Protein AF-A0A1G2TMQ6-F1 (afdb_monomer_lite)

Foldseek 3Di:
DADDLVNLLVLLLQLCPQPPLHDPVCSVVVSVVSVVDDSVVSLVVLVVSLVSLVVCLVVDPDPVSNVSSVVSSVVSVCVCVVNVD

Organism: NCBI:txid1802751

pLDDT: mean 83.03, std 7.46, range [50.47, 90.0]

Secondary structure (DSSP, 8-state):
-PPPHHHHHHHHHHHHTSTTTS-HHHHHHHHHHHHHS-HHHHHHHHHHHHHHHHHHHHH---HHHHHHHHHHHHHHHHHHHHHT-

Structure (mmCIF, N/CA/C/O backbone):
data_AF-A0A1G2TMQ6-F1
#
_entry.id   AF-A0A1G2TMQ6-F1
#
loop_
_atom_site.group_PDB
_atom_site.id
_atom_site.type_symbol
_atom_site.label_atom_id
_atom_site.label_alt_id
_atom_site.label_comp_id
_atom_site.label_asym_id
_atom_site.label_entity_id
_atom_site.label_seq_id
_atom_site.pdbx_PDB_ins_code
_atom_site.Cartn_x
_atom_site.Cartn_y
_atom_site.Cartn_z
_atom_site.occupancy
_atom_site.B_iso_or_equiv
_atom_site.auth_seq_id
_atom_site.auth_comp_id
_atom_site.auth_asym_id
_atom_site.auth_atom_id
_atom_site.pdbx_PDB_model_num
ATOM 1 N N . MET A 1 1 ? -12.769 -8.060 15.270 1.00 50.47 1 MET A N 1
ATOM 2 C CA . MET A 1 1 ? -11.386 -7.533 15.374 1.00 50.47 1 MET A CA 1
ATOM 3 C C . MET A 1 1 ? -11.297 -6.296 14.497 1.00 50.47 1 MET A C 1
ATOM 5 O O . MET A 1 1 ? -11.651 -6.411 13.334 1.00 50.47 1 MET A O 1
ATOM 9 N N . GLN A 1 2 ? -10.883 -5.142 15.027 1.00 59.06 2 GLN A N 1
ATOM 10 C CA . GLN A 1 2 ? -10.604 -3.945 14.218 1.00 59.06 2 GLN A CA 1
ATOM 11 C C . GLN A 1 2 ? -9.207 -4.047 13.589 1.00 59.06 2 GLN A C 1
ATOM 13 O O . GLN A 1 2 ? -8.312 -4.666 14.169 1.00 59.06 2 GLN A O 1
ATOM 18 N N . ALA A 1 3 ? -9.031 -3.486 12.393 1.00 72.44 3 ALA A N 1
ATOM 19 C CA . ALA A 1 3 ? -7.724 -3.367 11.756 1.00 72.44 3 ALA A CA 1
ATOM 20 C C . ALA A 1 3 ? -6.897 -2.340 12.527 1.00 72.44 3 ALA A C 1
ATOM 22 O O . ALA A 1 3 ? -7.361 -1.225 12.752 1.00 72.44 3 ALA A O 1
ATOM 23 N N . THR A 1 4 ? -5.676 -2.692 12.926 1.00 83.12 4 THR A N 1
ATOM 24 C CA . THR A 1 4 ? -4.790 -1.722 13.575 1.00 83.12 4 THR A CA 1
ATOM 25 C C . THR A 1 4 ? -3.970 -0.968 12.534 1.00 83.12 4 THR A C 1
ATOM 27 O O . THR A 1 4 ? -3.606 -1.506 11.483 1.00 83.12 4 THR A O 1
ATOM 30 N N . LYS A 1 5 ? -3.638 0.289 12.848 1.00 86.44 5 LYS A N 1
ATOM 31 C CA . LYS A 1 5 ? -2.726 1.120 12.051 1.00 86.44 5 LYS A CA 1
ATOM 32 C C . LYS A 1 5 ? -1.414 0.397 11.756 1.00 86.44 5 LYS A C 1
ATOM 34 O O . LYS A 1 5 ? -0.978 0.387 10.613 1.00 86.44 5 LYS A O 1
ATOM 39 N N . GLU A 1 6 ? -0.836 -0.264 12.752 1.00 87.06 6 GLU A N 1
ATOM 40 C CA . GLU A 1 6 ? 0.402 -1.033 12.592 1.00 87.06 6 GLU A CA 1
ATOM 41 C C . GLU A 1 6 ? 0.259 -2.191 11.597 1.00 87.06 6 GLU A C 1
ATOM 43 O O . GLU A 1 6 ? 1.154 -2.409 10.784 1.00 87.06 6 GLU A O 1
ATOM 48 N N . GLN A 1 7 ? -0.879 -2.899 11.588 1.00 87.44 7 GLN A N 1
ATOM 49 C CA . GLN A 1 7 ? -1.115 -3.976 10.620 1.00 87.44 7 GLN A CA 1
ATOM 50 C C . GLN A 1 7 ? -1.209 -3.466 9.180 1.00 87.44 7 GLN A C 1
ATOM 52 O O . GLN A 1 7 ? -0.717 -4.125 8.260 1.00 87.44 7 GLN A O 1
ATOM 57 N N . LEU A 1 8 ? -1.838 -2.308 8.974 1.00 88.00 8 LEU A N 1
ATOM 58 C CA . LEU A 1 8 ? -1.914 -1.678 7.659 1.00 88.00 8 LEU A CA 1
ATOM 59 C C . LEU A 1 8 ? -0.547 -1.133 7.228 1.00 88.00 8 LEU A C 1
ATOM 61 O O . LEU A 1 8 ? -0.115 -1.359 6.099 1.00 88.00 8 LEU A O 1
ATOM 65 N N . LEU A 1 9 ? 0.165 -0.483 8.147 1.00 89.12 9 LEU A N 1
ATOM 66 C CA . LEU A 1 9 ? 1.481 0.093 7.900 1.00 89.12 9 LEU A CA 1
ATOM 67 C C . LEU A 1 9 ? 2.525 -0.983 7.580 1.00 89.12 9 LEU A C 1
ATOM 69 O O . LEU A 1 9 ? 3.291 -0.823 6.633 1.00 89.12 9 LEU A O 1
ATOM 73 N N . GLY A 1 10 ? 2.495 -2.119 8.282 1.00 89.69 10 GLY A N 1
ATOM 74 C CA . GLY A 1 10 ? 3.334 -3.278 7.973 1.00 89.69 10 GLY A CA 1
ATOM 75 C C . GLY A 1 10 ? 3.074 -3.841 6.571 1.00 89.69 10 GLY A C 1
ATOM 76 O O . GLY A 1 10 ? 4.017 -4.163 5.849 1.00 89.69 10 GLY A O 1
ATOM 77 N N . ARG A 1 11 ? 1.808 -3.890 6.129 1.00 87.62 11 ARG A N 1
ATOM 78 C CA . ARG A 1 11 ? 1.471 -4.298 4.753 1.00 87.62 11 ARG A CA 1
ATOM 79 C C . ARG A 1 11 ? 1.955 -3.295 3.709 1.00 87.62 11 ARG A C 1
ATOM 81 O O . ARG A 1 11 ? 2.514 -3.708 2.697 1.00 87.62 11 ARG A O 1
ATOM 88 N N . ILE A 1 12 ? 1.755 -1.999 3.950 1.00 89.00 12 ILE A N 1
ATOM 89 C CA . ILE A 1 12 ? 2.247 -0.926 3.074 1.00 89.00 12 ILE A CA 1
ATOM 90 C C . ILE A 1 12 ? 3.770 -0.995 2.960 1.00 89.00 12 ILE A C 1
ATOM 92 O O . ILE A 1 12 ? 4.301 -0.887 1.859 1.00 89.00 12 ILE A O 1
ATOM 96 N N . LYS A 1 13 ? 4.467 -1.231 4.075 1.00 89.25 13 LYS A N 1
ATOM 97 C CA . LYS A 1 13 ? 5.919 -1.384 4.102 1.00 89.25 13 LYS A CA 1
ATOM 98 C C . LYS A 1 13 ? 6.382 -2.542 3.222 1.00 89.25 13 LYS A C 1
ATOM 100 O O . LYS A 1 13 ? 7.122 -2.288 2.278 1.00 89.25 13 LYS A O 1
ATOM 105 N N . ASN A 1 14 ? 5.856 -3.750 3.442 1.00 88.00 14 ASN A N 1
ATOM 106 C CA . ASN A 1 14 ? 6.173 -4.912 2.601 1.00 88.00 14 ASN A CA 1
ATOM 107 C C . ASN A 1 14 ? 5.928 -4.628 1.114 1.00 88.00 14 ASN A C 1
ATOM 109 O O . ASN A 1 14 ? 6.709 -5.026 0.260 1.00 88.00 14 ASN A O 1
ATOM 113 N N . PHE A 1 15 ? 4.853 -3.906 0.798 1.00 87.12 15 PHE A N 1
ATOM 114 C CA . PHE A 1 15 ? 4.508 -3.559 -0.573 1.00 87.12 15 PHE A CA 1
ATOM 115 C C . PHE A 1 15 ? 5.486 -2.550 -1.199 1.00 87.12 15 PHE A C 1
ATOM 117 O O . PHE A 1 15 ? 5.856 -2.689 -2.360 1.00 87.12 15 PHE A O 1
ATOM 124 N N . LEU A 1 16 ? 5.919 -1.535 -0.445 1.00 86.94 16 LEU A N 1
ATOM 125 C CA . LEU A 1 16 ? 6.924 -0.559 -0.884 1.00 86.94 16 LEU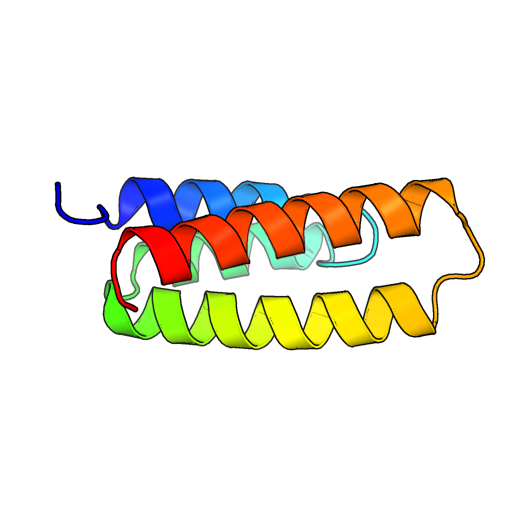 A CA 1
ATOM 126 C C . LEU A 1 16 ? 8.320 -1.176 -1.025 1.00 86.94 16 LEU A C 1
ATOM 128 O O . LEU A 1 16 ? 9.136 -0.648 -1.773 1.00 86.94 16 LEU A O 1
ATOM 132 N N . GLU A 1 17 ? 8.601 -2.263 -0.309 1.00 86.81 17 GLU A N 1
ATOM 133 C CA . GLU A 1 17 ? 9.850 -3.019 -0.431 1.00 86.81 17 GLU A CA 1
ATOM 134 C C . GLU A 1 17 ? 9.910 -3.874 -1.704 1.00 86.81 17 GLU A C 1
ATOM 136 O O . GLU A 1 17 ? 10.994 -4.315 -2.081 1.00 86.81 17 GLU A O 1
ATOM 141 N N . LEU A 1 18 ? 8.786 -4.058 -2.409 1.00 84.38 18 LEU A N 1
ATOM 142 C CA . LEU A 1 18 ? 8.769 -4.830 -3.645 1.00 84.38 18 LEU A CA 1
ATOM 143 C C . LEU A 1 18 ? 9.508 -4.122 -4.792 1.00 84.38 18 LEU A C 1
ATOM 145 O O . LEU A 1 18 ? 9.306 -2.922 -5.040 1.00 84.38 18 LEU A O 1
ATOM 149 N N . PRO A 1 19 ? 10.305 -4.875 -5.572 1.00 76.19 19 PRO A N 1
ATOM 150 C CA . PRO A 1 19 ? 11.082 -4.322 -6.669 1.00 76.19 19 PRO A CA 1
ATOM 151 C C . PRO A 1 19 ? 10.173 -3.713 -7.745 1.00 76.19 19 PRO A C 1
ATOM 153 O O . PRO A 1 19 ? 9.307 -4.376 -8.312 1.00 76.19 19 PRO A O 1
ATOM 156 N N . GLY A 1 20 ? 10.401 -2.435 -8.060 1.00 75.50 20 GLY A N 1
ATOM 157 C CA . GLY A 1 20 ? 9.641 -1.695 -9.075 1.00 75.50 20 GLY A CA 1
ATOM 158 C C . GLY A 1 20 ? 8.385 -0.986 -8.556 1.00 75.50 20 GLY A C 1
ATOM 159 O O . GLY A 1 20 ? 7.745 -0.267 -9.322 1.00 75.50 20 GLY A O 1
ATOM 160 N N . VAL A 1 21 ? 8.045 -1.132 -7.270 1.00 79.69 21 VAL A N 1
ATOM 161 C CA . VAL A 1 21 ? 6.929 -0.404 -6.645 1.00 79.69 21 VAL A CA 1
ATOM 162 C C . VAL A 1 21 ? 7.367 0.953 -6.109 1.00 79.69 21 VAL A C 1
ATOM 164 O O . VAL A 1 21 ? 6.731 1.973 -6.399 1.00 79.69 21 VAL A O 1
ATOM 167 N N . CYS A 1 22 ? 8.444 0.971 -5.327 1.00 83.12 22 CYS A N 1
ATOM 168 C CA . CYS A 1 22 ? 9.015 2.184 -4.773 1.00 83.12 22 CYS A CA 1
ATOM 169 C C . CYS A 1 22 ? 10.530 2.177 -4.929 1.00 83.12 22 CYS A C 1
ATOM 171 O O . CYS A 1 22 ? 11.186 1.152 -4.781 1.00 83.12 22 CYS A O 1
ATOM 173 N N . ASP A 1 23 ? 11.071 3.354 -5.216 1.00 83.81 23 ASP A N 1
ATOM 174 C CA . ASP A 1 23 ? 12.507 3.572 -5.242 1.00 83.81 23 ASP A CA 1
ATOM 175 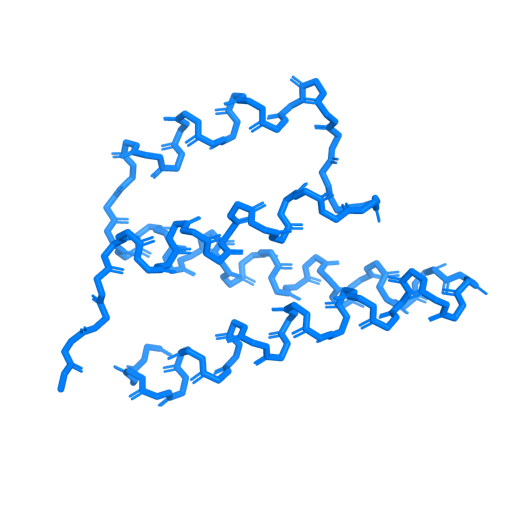C C . ASP A 1 23 ? 13.059 3.544 -3.811 1.00 83.81 23 ASP A C 1
ATOM 177 O O . ASP A 1 23 ? 12.458 4.140 -2.908 1.00 83.81 23 ASP A O 1
ATOM 181 N N . GLU A 1 24 ? 14.186 2.871 -3.592 1.00 82.06 24 GLU A N 1
ATOM 182 C CA . GLU A 1 24 ? 14.764 2.684 -2.258 1.00 82.06 24 GLU A CA 1
ATOM 183 C C . GLU A 1 24 ? 15.103 4.025 -1.589 1.00 82.06 24 GLU A C 1
ATOM 185 O O . GLU A 1 24 ? 14.817 4.218 -0.404 1.00 82.06 24 GLU A O 1
ATOM 190 N N . ALA A 1 25 ? 15.580 4.999 -2.372 1.00 82.75 25 ALA A N 1
ATOM 191 C CA . ALA A 1 25 ? 15.887 6.345 -1.890 1.00 82.75 25 ALA A CA 1
ATOM 192 C C . ALA A 1 25 ? 14.641 7.095 -1.380 1.00 82.75 25 ALA A C 1
ATOM 194 O O . ALA A 1 25 ? 14.731 7.942 -0.492 1.00 82.75 25 ALA A O 1
ATOM 195 N N . LYS A 1 26 ? 13.458 6.780 -1.923 1.00 84.19 26 LYS A N 1
ATOM 196 C CA . LYS A 1 26 ? 12.178 7.397 -1.531 1.00 84.19 26 LYS A CA 1
ATOM 197 C C . LYS A 1 26 ? 11.424 6.573 -0.491 1.00 84.19 26 LYS A C 1
ATOM 199 O O . LYS A 1 26 ? 10.587 7.128 0.219 1.00 84.19 26 LYS A O 1
ATOM 204 N N . ARG A 1 27 ? 11.737 5.278 -0.365 1.00 86.25 27 ARG A N 1
ATOM 205 C CA . ARG A 1 27 ? 11.090 4.344 0.566 1.00 86.25 27 ARG A CA 1
ATOM 206 C C . ARG A 1 27 ? 11.149 4.855 1.999 1.00 86.25 27 ARG A C 1
ATOM 208 O O . ARG A 1 27 ? 10.116 4.901 2.658 1.00 86.25 27 ARG A O 1
ATOM 215 N N . SER A 1 28 ? 12.324 5.290 2.459 1.00 85.88 28 SER A N 1
ATOM 216 C CA . SER A 1 28 ? 12.488 5.765 3.839 1.00 85.88 28 SER A CA 1
ATOM 217 C C . SER A 1 28 ? 11.618 6.994 4.122 1.00 85.88 28 SER A C 1
ATOM 219 O O . SER A 1 28 ? 10.897 7.020 5.113 1.00 85.88 28 SER A O 1
ATOM 221 N N . ALA A 1 29 ? 11.604 7.973 3.211 1.00 88.19 29 ALA A N 1
ATOM 222 C CA . ALA A 1 29 ? 10.786 9.176 3.360 1.00 88.19 29 ALA A CA 1
ATOM 223 C C . ALA A 1 29 ? 9.279 8.868 3.339 1.00 88.19 29 ALA A C 1
ATOM 225 O O . ALA A 1 29 ? 8.520 9.418 4.136 1.00 88.19 29 ALA A O 1
ATOM 226 N N . ILE A 1 30 ? 8.840 7.966 2.453 1.00 87.38 30 ILE A N 1
ATOM 227 C CA . ILE A 1 30 ? 7.435 7.550 2.359 1.00 87.38 30 ILE A CA 1
ATOM 228 C C . ILE A 1 30 ? 7.006 6.805 3.623 1.00 87.38 30 ILE A C 1
ATOM 230 O O . ILE A 1 30 ? 5.927 7.089 4.137 1.00 87.38 30 ILE A O 1
ATOM 234 N N . LEU A 1 31 ? 7.838 5.900 4.146 1.00 87.25 31 LEU A N 1
ATOM 235 C CA . LEU A 1 31 ? 7.549 5.167 5.380 1.00 87.25 31 LEU A CA 1
ATOM 236 C C . LEU A 1 31 ? 7.423 6.107 6.576 1.00 87.25 31 LEU A C 1
ATOM 238 O O . LEU A 1 31 ? 6.401 6.078 7.255 1.00 87.25 31 LEU A O 1
ATOM 242 N N . THR A 1 32 ? 8.386 7.011 6.759 1.00 89.25 32 THR A N 1
ATOM 243 C CA . THR A 1 32 ? 8.332 8.016 7.828 1.00 89.25 32 THR A CA 1
ATOM 244 C C . THR A 1 32 ? 7.097 8.910 7.714 1.00 89.25 32 THR A C 1
ATOM 246 O O . THR A 1 32 ? 6.542 9.331 8.728 1.00 89.25 32 THR A O 1
ATOM 249 N N . ASN A 1 33 ? 6.636 9.208 6.493 1.00 89.94 33 ASN A N 1
ATOM 250 C CA . ASN A 1 33 ? 5.387 9.939 6.307 1.00 89.94 33 ASN A CA 1
ATOM 251 C C . ASN A 1 33 ? 4.175 9.068 6.676 1.00 89.94 33 ASN A C 1
ATOM 253 O O . ASN A 1 33 ? 3.327 9.513 7.440 1.00 89.94 33 ASN A O 1
ATOM 257 N N . CYS A 1 34 ? 4.129 7.808 6.225 1.00 88.75 34 CYS A N 1
ATOM 258 C CA . CYS A 1 34 ? 3.071 6.846 6.559 1.00 88.75 34 CYS A CA 1
ATOM 259 C C . CYS A 1 34 ? 2.911 6.652 8.074 1.00 88.75 34 CYS A C 1
ATOM 261 O O . CYS A 1 34 ? 1.791 6.570 8.572 1.00 88.75 34 CYS A O 1
ATOM 263 N N . GLU A 1 35 ? 4.007 6.638 8.833 1.00 88.81 35 GLU A N 1
ATOM 264 C CA . GLU A 1 35 ? 3.965 6.523 10.297 1.00 88.81 35 GLU A CA 1
ATOM 265 C C . GLU A 1 35 ? 3.258 7.706 10.965 1.00 88.81 35 GLU A C 1
ATOM 267 O O . GLU A 1 35 ? 2.607 7.536 11.999 1.00 88.81 35 GLU A O 1
ATOM 272 N N . LYS A 1 36 ? 3.306 8.889 10.348 1.00 90.00 36 LYS A N 1
ATOM 273 C CA . LYS A 1 36 ? 2.628 10.101 10.827 1.00 90.00 36 LYS A CA 1
ATOM 27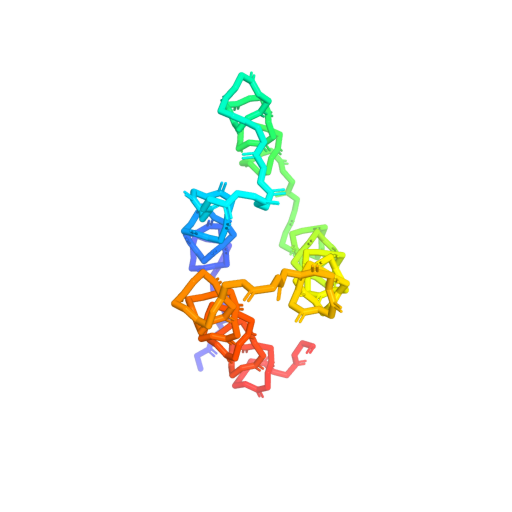4 C C . LYS A 1 36 ? 1.160 10.182 10.400 1.00 90.00 36 LYS A C 1
ATOM 276 O O . LYS A 1 36 ? 0.411 10.941 11.004 1.00 90.00 36 LYS A O 1
ATOM 281 N N . LEU A 1 37 ? 0.742 9.404 9.400 1.00 89.56 37 LEU A N 1
ATOM 282 C CA . LEU A 1 37 ? -0.623 9.427 8.869 1.00 89.56 37 LEU A CA 1
ATOM 283 C C . LEU A 1 37 ? -1.635 8.750 9.803 1.00 89.56 37 LEU A C 1
ATOM 285 O O . LEU A 1 37 ? -1.313 7.818 10.547 1.00 89.56 37 LEU A O 1
ATOM 289 N N . SER A 1 38 ? -2.887 9.194 9.735 1.00 89.81 38 SER A N 1
ATOM 290 C CA . SER A 1 38 ? -4.024 8.534 10.387 1.00 89.81 38 SER A CA 1
ATOM 291 C C . SER A 1 38 ? -4.373 7.207 9.703 1.00 89.81 38 SER A C 1
ATOM 293 O O . SER A 1 38 ? -3.952 6.944 8.577 1.00 89.81 38 SER A O 1
ATOM 295 N N . PHE A 1 39 ? -5.171 6.360 10.360 1.00 86.88 39 PHE A N 1
ATOM 296 C CA . PHE A 1 39 ? -5.608 5.083 9.780 1.00 86.88 39 PHE A CA 1
ATOM 297 C C . PHE A 1 39 ? -6.343 5.268 8.442 1.00 86.88 39 PHE A C 1
ATOM 299 O O . PHE A 1 39 ? -6.024 4.584 7.474 1.00 86.88 39 PHE A O 1
ATOM 306 N N . GLU A 1 40 ? -7.261 6.233 8.364 1.00 87.38 40 GLU A N 1
ATOM 307 C CA . GLU A 1 40 ? -7.995 6.571 7.134 1.00 87.38 40 GLU A CA 1
ATOM 308 C C . GLU A 1 40 ? -7.051 7.001 6.004 1.00 87.38 40 GLU A C 1
ATOM 310 O O . GLU A 1 40 ? -7.113 6.468 4.900 1.00 87.38 40 GLU A O 1
ATOM 315 N N . GLN A 1 41 ? -6.089 7.873 6.304 1.00 89.88 41 GLN A N 1
ATOM 316 C CA . GLN A 1 41 ? -5.087 8.309 5.330 1.00 89.88 41 GLN A CA 1
ATOM 317 C C . GLN A 1 41 ? -4.203 7.147 4.855 1.00 89.88 41 GLN A C 1
ATOM 319 O O . GLN A 1 41 ? -3.852 7.059 3.680 1.00 89.88 41 GLN A O 1
ATOM 324 N N . LEU A 1 42 ? -3.853 6.214 5.746 1.00 89.19 42 LEU A N 1
ATOM 325 C CA . LEU A 1 42 ? -3.144 4.994 5.358 1.00 89.19 42 LEU A CA 1
ATOM 326 C C . LEU A 1 42 ? -3.995 4.098 4.458 1.00 89.19 42 LEU A C 1
ATOM 328 O O . LEU A 1 42 ? -3.446 3.458 3.560 1.00 89.19 42 LEU A O 1
ATOM 332 N N . CYS A 1 43 ? -5.314 4.068 4.653 1.00 87.56 43 CYS A N 1
ATOM 333 C CA . CYS A 1 43 ? -6.226 3.355 3.763 1.00 87.56 43 CYS A CA 1
ATOM 334 C C . CYS A 1 43 ? -6.203 3.971 2.358 1.00 87.56 43 CYS A C 1
ATOM 336 O O . CYS A 1 43 ? -6.081 3.231 1.382 1.00 87.56 43 CYS A O 1
ATOM 338 N N . GLU A 1 44 ? -6.197 5.302 2.241 1.00 88.06 44 GLU A N 1
ATOM 339 C CA . GLU A 1 44 ? -6.053 6.000 0.953 1.00 88.06 44 GLU A CA 1
ATOM 340 C C . GLU A 1 44 ? -4.699 5.726 0.279 1.00 88.06 44 GLU A C 1
ATOM 342 O O . GLU A 1 44 ? -4.624 5.473 -0.931 1.00 88.06 44 GLU A O 1
ATOM 347 N N . VAL A 1 45 ? -3.611 5.715 1.058 1.00 88.50 45 VAL A N 1
ATOM 348 C CA . VAL A 1 45 ? -2.274 5.355 0.559 1.00 88.50 45 VAL A CA 1
ATOM 349 C C . VAL A 1 45 ? -2.269 3.922 0.036 1.00 88.50 45 VAL A C 1
ATOM 351 O O . VAL A 1 45 ? -1.792 3.666 -1.071 1.00 88.50 45 VAL A O 1
ATOM 354 N N . ALA A 1 46 ? -2.829 2.981 0.792 1.00 86.69 46 ALA A N 1
ATOM 355 C CA . ALA A 1 46 ? -2.912 1.589 0.380 1.00 86.69 46 ALA A CA 1
ATOM 356 C C . ALA A 1 46 ? -3.827 1.396 -0.846 1.00 86.69 46 ALA A C 1
ATOM 358 O O . ALA A 1 46 ? -3.472 0.626 -1.740 1.00 86.69 46 ALA A O 1
ATOM 359 N N . ALA A 1 47 ? -4.926 2.146 -0.972 1.00 86.56 47 ALA A N 1
ATOM 360 C CA . ALA A 1 47 ? -5.750 2.177 -2.183 1.00 86.56 47 ALA A CA 1
ATOM 361 C C . ALA A 1 47 ? -4.955 2.683 -3.402 1.00 86.56 47 ALA A C 1
ATOM 363 O O . ALA A 1 47 ? -4.972 2.068 -4.472 1.00 86.56 47 ALA A O 1
ATOM 364 N N . THR A 1 48 ? -4.172 3.749 -3.224 1.00 87.25 48 THR A N 1
ATOM 365 C CA . THR A 1 48 ? -3.286 4.294 -4.263 1.00 87.25 48 THR A CA 1
ATOM 366 C C . THR A 1 48 ? -2.218 3.282 -4.682 1.00 87.25 48 THR A C 1
ATOM 368 O O . THR A 1 48 ? -1.992 3.058 -5.876 1.00 87.25 48 THR A O 1
ATOM 371 N N . LEU A 1 49 ? -1.585 2.612 -3.715 1.00 84.88 49 LEU A N 1
ATOM 372 C CA . LEU A 1 49 ? -0.605 1.554 -3.966 1.00 84.88 49 LEU A CA 1
ATOM 373 C C . LEU A 1 49 ? -1.217 0.394 -4.745 1.00 84.88 49 LEU A C 1
ATOM 375 O O . LEU A 1 49 ? -0.597 -0.117 -5.674 1.00 84.88 49 LEU A O 1
ATOM 379 N N . ARG A 1 50 ? -2.468 0.040 -4.449 1.00 83.62 50 ARG A N 1
ATOM 380 C CA . ARG A 1 50 ? -3.215 -1.006 -5.151 1.00 83.62 50 ARG A CA 1
ATOM 381 C C . ARG A 1 50 ? -3.402 -0.696 -6.639 1.00 83.62 50 ARG A C 1
ATOM 383 O O . ARG A 1 50 ? -3.209 -1.573 -7.486 1.00 83.62 50 ARG A O 1
ATOM 390 N N . ILE A 1 51 ? -3.724 0.556 -6.971 1.00 84.19 51 ILE A N 1
ATOM 391 C CA . ILE A 1 51 ? -3.805 1.033 -8.362 1.00 84.19 51 ILE A CA 1
ATOM 392 C C . ILE A 1 51 ? -2.422 0.965 -9.019 1.00 84.19 51 ILE A C 1
ATOM 394 O O . ILE A 1 51 ? -2.293 0.525 -10.166 1.00 84.19 51 ILE A O 1
ATOM 398 N N . ARG A 1 52 ? -1.377 1.357 -8.284 1.00 82.50 52 ARG A N 1
ATOM 399 C CA . ARG A 1 52 ? 0.006 1.330 -8.767 1.00 82.50 52 ARG A CA 1
ATOM 400 C C . ARG A 1 52 ? 0.482 -0.095 -9.059 1.00 82.50 52 ARG A C 1
ATOM 402 O O . ARG A 1 52 ? 1.016 -0.312 -10.141 1.00 82.50 52 ARG A O 1
ATOM 409 N N . ALA A 1 53 ? 0.192 -1.070 -8.192 1.00 81.50 53 ALA A N 1
ATOM 410 C CA . ALA A 1 53 ? 0.449 -2.493 -8.453 1.00 81.50 53 ALA A CA 1
ATOM 411 C C . ALA A 1 53 ? -0.216 -2.973 -9.733 1.00 81.50 53 ALA A C 1
ATOM 413 O O . ALA A 1 53 ? 0.420 -3.657 -10.526 1.00 81.50 53 ALA A O 1
ATOM 414 N N . ARG A 1 54 ? -1.493 -2.624 -9.948 1.00 80.62 54 ARG A N 1
ATOM 415 C CA . ARG A 1 54 ? -2.206 -3.019 -11.168 1.00 80.62 54 ARG A CA 1
ATOM 416 C C . ARG A 1 54 ? -1.491 -2.481 -12.407 1.00 80.62 54 ARG A C 1
ATOM 418 O O . ARG A 1 54 ? -1.314 -3.227 -13.363 1.00 80.62 54 ARG A O 1
ATOM 425 N N . LYS A 1 55 ? -1.061 -1.214 -12.382 1.00 82.88 55 LYS A N 1
ATOM 426 C CA . LYS A 1 55 ? -0.283 -0.630 -13.482 1.00 82.88 55 LYS A CA 1
ATOM 427 C C . LYS A 1 55 ? 1.047 -1.353 -13.660 1.00 82.88 55 LYS A C 1
ATOM 429 O O . LYS A 1 55 ? 1.324 -1.798 -14.762 1.00 82.88 55 LYS A O 1
ATOM 434 N N . ILE A 1 56 ? 1.829 -1.539 -12.598 1.00 80.62 56 ILE A N 1
ATOM 435 C CA . ILE A 1 56 ? 3.137 -2.205 -12.688 1.00 80.62 56 ILE A CA 1
ATOM 436 C C . ILE A 1 56 ? 2.983 -3.634 -13.216 1.00 80.62 56 ILE A C 1
ATOM 438 O O . ILE A 1 56 ? 3.672 -3.998 -14.156 1.00 80.62 56 ILE A O 1
ATOM 442 N N . SER A 1 57 ? 2.016 -4.402 -12.712 1.00 77.69 57 SER A N 1
ATOM 443 C CA . SER A 1 57 ? 1.697 -5.746 -13.211 1.00 77.69 57 SER A CA 1
ATOM 444 C C . SER A 1 57 ? 1.270 -5.770 -14.681 1.00 77.69 57 SER A C 1
ATOM 446 O O . SER A 1 57 ? 1.355 -6.826 -15.298 1.00 77.69 57 SER A O 1
ATOM 448 N N . SER A 1 58 ? 0.755 -4.665 -15.223 1.00 77.50 58 SER A N 1
ATOM 449 C CA . SER A 1 58 ? 0.369 -4.567 -16.632 1.00 77.50 58 SER A CA 1
ATOM 450 C C . SER A 1 58 ? 1.540 -4.195 -17.543 1.00 77.50 58 SER A C 1
ATOM 452 O O . SER A 1 58 ? 1.436 -4.394 -18.748 1.00 77.50 58 SER A O 1
ATOM 454 N N . ILE A 1 59 ? 2.605 -3.608 -16.990 1.00 77.06 59 ILE A N 1
ATOM 455 C CA . ILE A 1 59 ? 3.769 -3.110 -17.741 1.00 77.06 59 ILE A CA 1
ATOM 456 C C . ILE A 1 59 ? 4.975 -4.052 -17.563 1.00 77.06 59 ILE A C 1
ATOM 458 O O . ILE A 1 59 ? 5.866 -4.104 -18.406 1.00 77.06 59 ILE A O 1
ATOM 462 N N . ALA A 1 60 ? 5.029 -4.795 -16.456 1.00 71.94 60 ALA A N 1
ATOM 463 C CA . ALA A 1 60 ? 6.107 -5.719 -16.149 1.00 71.94 60 ALA A CA 1
ATOM 464 C C . ALA A 1 60 ? 6.049 -6.950 -17.068 1.00 71.94 60 ALA A C 1
ATOM 466 O O . ALA A 1 60 ? 5.133 -7.761 -16.986 1.00 71.94 60 ALA A O 1
ATOM 467 N N . ASN A 1 61 ? 7.078 -7.114 -17.904 1.00 65.25 61 ASN A N 1
ATOM 468 C CA . ASN A 1 61 ? 7.256 -8.286 -18.771 1.00 65.25 61 ASN A CA 1
ATOM 469 C C . ASN A 1 61 ? 7.861 -9.505 -18.045 1.00 65.25 61 ASN A C 1
ATOM 471 O O . ASN A 1 61 ? 7.961 -10.577 -18.633 1.00 65.25 61 ASN A O 1
ATOM 475 N N . SER A 1 62 ? 8.282 -9.362 -16.781 1.00 64.00 62 SER A N 1
ATOM 476 C CA . S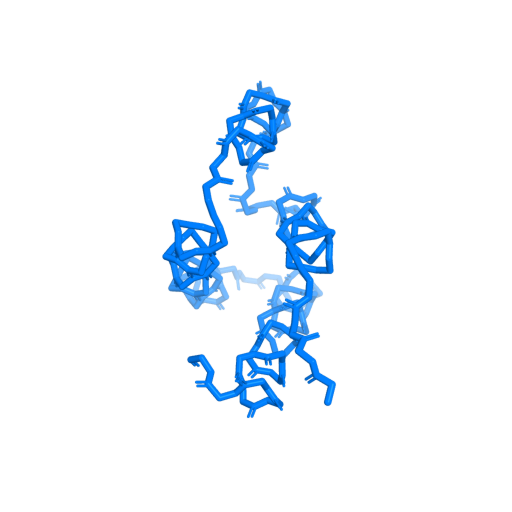ER A 1 62 ? 8.812 -10.472 -15.976 1.00 64.00 62 SER A CA 1
ATOM 477 C C . SER A 1 62 ? 7.723 -11.085 -15.100 1.00 64.00 62 SER A C 1
ATOM 479 O O . SER A 1 62 ? 7.180 -10.422 -14.211 1.00 64.00 62 SER A O 1
ATOM 481 N N . THR A 1 63 ? 7.456 -12.373 -15.313 1.00 68.88 63 THR A N 1
ATOM 482 C CA . THR A 1 63 ? 6.433 -13.156 -14.606 1.00 68.88 63 THR A CA 1
ATOM 483 C C . THR A 1 63 ? 6.652 -13.190 -13.089 1.00 68.88 63 THR A C 1
ATOM 485 O O . THR A 1 63 ? 5.698 -12.993 -12.342 1.00 68.88 63 THR A O 1
ATOM 488 N N . GLU A 1 64 ? 7.897 -13.344 -12.622 1.00 68.50 64 GLU A N 1
ATOM 489 C CA . GLU A 1 64 ? 8.227 -13.434 -11.186 1.00 68.50 64 GLU A CA 1
ATOM 490 C C . GLU A 1 64 ? 7.931 -12.133 -10.425 1.00 68.50 64 GLU A C 1
ATOM 492 O O . GLU A 1 64 ? 7.153 -12.138 -9.474 1.00 68.50 64 GLU A O 1
ATOM 497 N N . LYS A 1 65 ? 8.432 -10.988 -10.912 1.00 68.75 65 LYS A N 1
ATOM 498 C CA . LYS A 1 65 ? 8.155 -9.668 -10.306 1.00 68.75 65 LYS A CA 1
ATOM 499 C C . LYS A 1 65 ? 6.669 -9.314 -10.344 1.00 68.75 6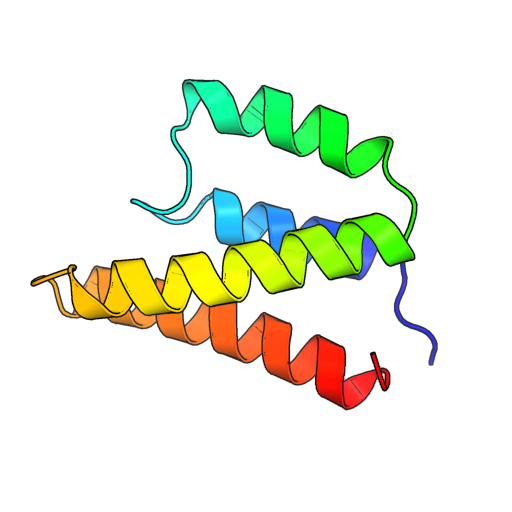5 LYS A C 1
ATOM 501 O O . LYS A 1 65 ? 6.151 -8.628 -9.469 1.00 68.75 65 LYS A O 1
ATOM 506 N N . THR A 1 66 ? 5.969 -9.791 -11.369 1.00 77.62 66 THR A N 1
ATOM 507 C CA . THR A 1 66 ? 4.526 -9.590 -11.508 1.00 77.62 66 THR A CA 1
ATOM 508 C C . THR A 1 66 ? 3.744 -10.378 -10.458 1.00 77.62 66 THR A C 1
ATOM 510 O O . THR A 1 66 ? 2.732 -9.881 -9.961 1.00 77.62 66 THR A O 1
ATOM 513 N N . GLN A 1 67 ? 4.200 -11.581 -10.102 1.00 81.06 67 GLN A N 1
ATOM 514 C CA . GLN A 1 67 ? 3.524 -12.430 -9.127 1.00 81.06 67 GLN A CA 1
ATOM 515 C C . GLN A 1 67 ? 3.628 -11.856 -7.710 1.00 81.06 67 GLN A C 1
ATOM 517 O O . GLN A 1 67 ? 2.602 -11.732 -7.049 1.00 81.06 67 GLN A O 1
ATOM 522 N N . GLU A 1 68 ? 4.806 -11.395 -7.279 1.00 85.19 68 GLU A N 1
ATOM 523 C CA . GLU A 1 68 ? 4.981 -10.793 -5.944 1.00 85.19 68 GLU A CA 1
ATOM 524 C C . GLU A 1 68 ? 4.100 -9.548 -5.744 1.00 85.19 68 GLU A C 1
ATOM 526 O O . GLU A 1 68 ? 3.447 -9.378 -4.712 1.00 85.19 68 GLU A O 1
ATOM 531 N N . ILE A 1 69 ? 4.012 -8.695 -6.769 1.00 84.81 69 ILE A N 1
ATOM 532 C CA . ILE A 1 69 ? 3.167 -7.493 -6.751 1.00 84.81 69 ILE A CA 1
ATOM 533 C C . ILE A 1 69 ? 1.678 -7.865 -6.728 1.00 84.81 69 ILE A C 1
ATOM 535 O O . ILE A 1 69 ? 0.882 -7.202 -6.052 1.00 84.81 69 ILE A O 1
ATOM 539 N N . LYS A 1 70 ? 1.281 -8.930 -7.439 1.00 84.38 70 LYS A N 1
ATOM 540 C CA . LYS A 1 70 ? -0.087 -9.468 -7.393 1.00 84.38 70 LYS A CA 1
ATOM 541 C C . LYS A 1 70 ? -0.424 -10.026 -6.012 1.00 84.38 70 LYS A C 1
ATOM 543 O O . LYS A 1 70 ? -1.488 -9.689 -5.500 1.00 84.38 70 LYS A O 1
ATOM 548 N N . ASP A 1 71 ? 0.467 -10.801 -5.404 1.00 87.00 71 ASP A N 1
ATOM 549 C CA . ASP A 1 71 ? 0.285 -11.375 -4.068 1.00 87.00 71 ASP A CA 1
ATOM 550 C C . ASP A 1 71 ? 0.190 -10.291 -2.987 1.00 87.00 71 ASP A C 1
ATOM 552 O O . ASP A 1 71 ? -0.717 -10.306 -2.153 1.00 87.00 71 ASP A O 1
ATOM 556 N N . ALA A 1 72 ? 1.050 -9.271 -3.036 1.00 85.25 72 ALA A N 1
ATOM 557 C CA . ALA A 1 72 ? 0.986 -8.169 -2.080 1.00 85.25 72 ALA A CA 1
ATOM 558 C C . ALA A 1 72 ? -0.275 -7.307 -2.267 1.00 85.25 72 ALA A C 1
ATOM 560 O O . ALA A 1 72 ? -0.891 -6.883 -1.283 1.00 85.25 72 ALA A O 1
ATOM 561 N N . LYS A 1 73 ? -0.721 -7.102 -3.516 1.00 86.75 73 LYS A N 1
ATOM 562 C CA . LYS A 1 73 ? -2.028 -6.497 -3.817 1.00 86.75 73 LYS A CA 1
ATOM 563 C C . LYS A 1 73 ? -3.169 -7.332 -3.233 1.00 86.75 73 LYS A C 1
ATOM 565 O O . LYS A 1 73 ? -4.087 -6.757 -2.657 1.00 86.75 73 LYS A O 1
ATOM 570 N N . ASP A 1 74 ? -3.150 -8.646 -3.425 1.00 88.19 74 ASP A N 1
ATOM 571 C CA . ASP A 1 74 ? -4.196 -9.557 -2.954 1.00 88.19 74 ASP A CA 1
ATOM 572 C C . ASP A 1 74 ? -4.256 -9.603 -1.419 1.00 88.19 74 ASP A C 1
ATOM 574 O O . ASP A 1 74 ? -5.329 -9.523 -0.826 1.00 88.19 74 ASP A O 1
ATOM 578 N N . SER A 1 75 ? -3.096 -9.604 -0.756 1.00 87.62 75 SER A N 1
ATOM 579 C CA . SER A 1 75 ? -2.985 -9.502 0.703 1.00 87.62 75 SER A CA 1
ATOM 580 C C . SER A 1 75 ? -3.560 -8.195 1.257 1.00 87.62 75 SER A C 1
ATOM 582 O O . SER A 1 75 ? -4.232 -8.210 2.294 1.00 87.62 75 SER A O 1
ATOM 584 N N . LEU A 1 76 ? -3.323 -7.066 0.577 1.00 87.25 76 LEU A N 1
ATOM 585 C CA . LEU A 1 76 ? -3.964 -5.792 0.909 1.00 87.25 76 LEU A CA 1
ATOM 586 C C . LEU A 1 76 ? -5.478 -5.884 0.701 1.00 87.25 76 LEU A C 1
ATOM 588 O O . LEU A 1 76 ? -6.237 -5.509 1.583 1.00 87.25 76 LEU A O 1
ATOM 592 N N . ASP A 1 77 ? -5.931 -6.437 -0.419 1.00 86.38 77 ASP A N 1
ATOM 593 C CA . ASP A 1 77 ? -7.354 -6.553 -0.743 1.00 86.38 77 ASP A CA 1
ATOM 594 C C . ASP A 1 77 ? -8.140 -7.403 0.265 1.00 86.38 77 ASP A C 1
ATOM 596 O O . ASP A 1 77 ? -9.208 -7.015 0.744 1.00 86.38 77 ASP A O 1
ATOM 600 N N . LYS A 1 78 ? -7.556 -8.535 0.666 1.00 88.06 78 LYS A N 1
ATOM 601 C CA . LYS A 1 78 ? -8.068 -9.384 1.745 1.00 88.06 78 LYS A CA 1
ATOM 602 C C . LYS A 1 78 ? -8.118 -8.644 3.075 1.00 88.06 78 LYS A C 1
ATOM 604 O O . LYS A 1 78 ? -9.021 -8.903 3.862 1.00 88.06 78 LYS A O 1
ATOM 609 N N . PHE A 1 79 ? -7.176 -7.739 3.344 1.00 85.62 79 PHE A N 1
ATOM 610 C CA . PHE A 1 79 ? -7.221 -6.894 4.537 1.00 85.62 79 PHE A CA 1
ATOM 611 C C . PHE A 1 79 ? -8.410 -5.934 4.485 1.00 85.62 79 PHE A C 1
ATOM 613 O O . PHE A 1 79 ? -9.240 -5.980 5.385 1.00 85.62 79 PHE A O 1
ATOM 620 N N . PHE A 1 80 ? -8.544 -5.145 3.417 1.00 85.06 80 PHE A N 1
ATOM 621 C CA . PHE A 1 80 ? -9.683 -4.236 3.233 1.00 85.06 80 PHE A CA 1
ATOM 622 C C . PHE A 1 80 ? -11.021 -4.974 3.385 1.00 85.06 80 PHE A C 1
ATOM 624 O O . PHE A 1 80 ? -11.834 -4.626 4.238 1.00 85.06 80 PHE A O 1
ATOM 631 N N . THR A 1 81 ? -11.174 -6.100 2.681 1.00 86.38 81 THR A N 1
ATOM 632 C CA . THR A 1 81 ? -12.381 -6.941 2.736 1.00 86.38 81 THR A CA 1
ATOM 633 C C . THR A 1 81 ? -12.645 -7.500 4.137 1.00 86.38 81 THR A C 1
ATOM 635 O O . THR A 1 81 ? -13.777 -7.476 4.612 1.00 86.38 81 THR A O 1
ATOM 638 N N . LYS A 1 82 ? -11.610 -7.995 4.832 1.00 84.81 82 LYS A N 1
ATOM 639 C CA . 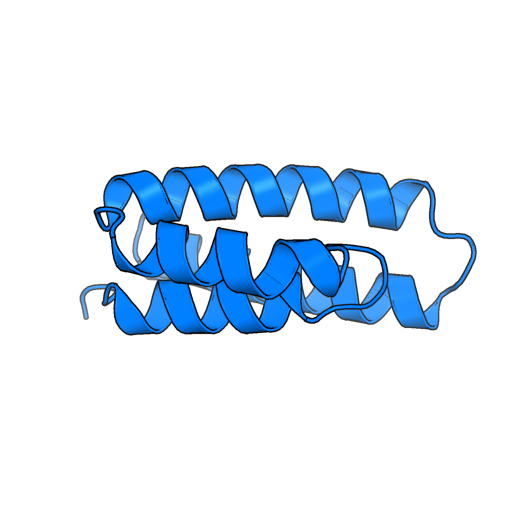LYS A 1 82 ? -11.740 -8.576 6.179 1.00 84.81 82 LYS A CA 1
ATOM 640 C C . LYS A 1 82 ? -12.190 -7.550 7.219 1.00 84.81 82 LYS A C 1
ATOM 642 O O . LYS A 1 82 ? -12.851 -7.927 8.184 1.00 84.81 82 LYS A O 1
ATOM 647 N N . TYR A 1 83 ? -11.791 -6.294 7.052 1.00 81.56 83 TYR A N 1
ATOM 648 C CA . TYR A 1 83 ? -12.049 -5.232 8.021 1.00 81.56 83 TYR A CA 1
ATOM 649 C C . TYR A 1 83 ? -13.146 -4.249 7.587 1.00 81.56 83 TYR A C 1
ATOM 651 O O . TYR A 1 83 ? -13.472 -3.361 8.368 1.00 81.56 83 TYR A O 1
ATOM 659 N N . GLY A 1 84 ? -13.753 -4.445 6.410 1.00 73.69 84 GLY A N 1
ATOM 660 C CA . GLY A 1 84 ? -14.864 -3.628 5.912 1.00 73.69 84 GLY A CA 1
ATOM 661 C C . GLY A 1 84 ? -14.458 -2.197 5.561 1.00 73.69 84 GLY A C 1
ATOM 662 O O . GLY A 1 84 ? -15.222 -1.273 5.828 1.00 73.69 84 GLY A O 1
ATOM 663 N N . ILE A 1 85 ? -13.244 -2.032 5.033 1.00 72.25 85 ILE A N 1
ATOM 664 C CA . ILE A 1 85 ? -12.646 -0.750 4.635 1.00 72.25 85 ILE A CA 1
ATOM 665 C C . ILE A 1 85 ? -12.804 -0.560 3.126 1.00 72.25 85 ILE A C 1
ATOM 667 O O . ILE A 1 85 ? -12.550 -1.547 2.394 1.00 72.25 85 ILE A O 1
#

Radius of gyration: 12.55 Å; chains: 1; bounding box: 31×24×34 Å

Sequence (85 aa):
MQATKEQLLGRIKNFLELPGVCDEAKRSAILTNCEKLSFEQLCEVAATLRIRARKISSIANSTEKTQEIKDAKDSLDKFFTKYGI

=== Feature glossary ===
Legend for the data blocks above and below:

— What the protein is —

The amino-acid sequence is the protein's primary structure: the linear order of residues from the N-terminus to the C-terminus, written in one-letter code. Everything else here — the 3D coordinates, the secondary structure, the domain annotations — is ultimately a consequence of this string.

Functional annotations link the protein to curated databases. InterPro entries identify conserved domains and families by matching the sequence against member-database signatures (Pfam, PROSITE, CDD, …). Gene Ontology (GO) terms describe molecular function, biological process, and cellular component in a controlled vocabulary. CATH places the structure in a hierarchical fold classification (Class/Architecture/Topology/Homologous-superfamily). The organism is the source species.

— Where its atoms are —

Atomic coordinates in PDBx/mmCIF format — the same representation the Protein Data Bank distributes. Each line of the _atom_site loop places one backbone atom in Cartesian space (units: ångströms, origin: arbitrary).

The six renders are orthographic views along the three Cartesian axes in both directions. Representation (cartoon, sticks, or surface) and color scheme (sequence-rainbow or by-chain) vary across proteins so the training set covers all the common visualization conventions.

— Local backbone conformation —

Eight-state secondary structure (DSSP): H is the canonical α-helix, G the tighter 3₁₀-helix, I the wider π-helix; E/B are β-structure, T and S are turns and bends, and '-' is everything else. DSSP derives these from the pattern of main-chain N–H···O=C hydrogen bonds, not from the sequence.

Three-state secondary structure (P-SEA) collapses the eight DSSP classes into helix (a), strand (b), and coil (c). P-SEA assigns these from Cα geometry alone — distances and angles — without requiring backbone oxygens, so it works on any Cα trace.

φ (phi) and ψ (psi) are the two rotatable backbone dihedrals per residue: φ is the C(i-1)–N–Cα–C torsion, ψ is the N–Cα–C–N(i+1) torsion, both in degrees on (−180°, 180°]. α-helical residues cluster near (−60°, −45°); β-strand residues near (−120°, +130°). A Ramachandran plot is simply a scatter of (φ, ψ) for every residue.

— Global shape and packing —

The geometric summary reports three shape descriptors. Rg (radius of gyration) measures how spread out the Cα atoms are about their centre of mass; compact globular proteins have small Rg, elongated or unfolded ones large. Cα contacts (<8 Å, |i−j|>4) count long-range residue pairs in spatial proximity — high for tightly packed folds, near zero for rods or random coil. The bounding-box extents give the protein's footprint along x, y, z in Å.

SASA measures how much of the protein is reachable by solvent. It is computed by rolling a water-sized probe over the atomic surface and summing the exposed area (Å²). Per-residue SASA distinguishes core (buried, low SASA) from surface (exposed, high SASA) residues; total SASA is a whole-molecule size measure.

Plot images: a contact map (which residues are close in 3D, as an N×N binary image), a Ramachandran scatter (backbone torsion angles, revealing secondary-structure composition at a glance), and — for AlphaFold structures — a PAE heatmap (pairwise prediction confidence).

— Structural neighborhood —

A 3Di character summarizes, for each residue, the relative orientation of the Cα frame of its nearest spatial neighbor. Because it encodes fold topology rather than chemistry, 3Di alignments detect remote structural similarity that sequence alignment misses.

The Foldseek neighbor list gives the closest experimentally determined structures in the PDB, ranked by structural alignment. TM-score near 1 means near-identical fold; near 0.3 means only rough topology match. This is how one finds what a novel AlphaFold prediction most resembles in the solved-structure universe.

— Confidence and disorder —

For AlphaFold models, the B-factor field carries pLDDT — the model's own estimate of local accuracy on a 0–100 scale. Regions with pLDDT<50 should be treated as essentially unmodeled; they often correspond to intrinsically disordered segments.

Crystallographic B-factors measure how much each atom's electron density is smeared out, in Å². They rise in mobile loops and surface residues and fall in the buried interior. In AlphaFold models this column is repurposed to hold pLDDT instead.

Predicted Aligned Error (PAE) is an AlphaFold confidence matrix: entry (i, j) is the expected error in the position of residue j, in ångströms, when the prediction is superimposed on the true structure at residue i. Low PAE within a block of residues means that block is internally rigid and well-predicted; high PAE between two blocks means their relative placement is uncertain even if each block individually is confident.